Protein AF-A0A392U9S4-F1 (afdb_monomer_lite)

Structure (mmCIF, N/CA/C/O backbone):
data_AF-A0A392U9S4-F1
#
_entry.id   AF-A0A392U9S4-F1
#
loop_
_atom_site.group_PDB
_atom_site.id
_atom_site.type_symbol
_atom_site.label_atom_id
_atom_site.label_alt_id
_atom_site.label_comp_id
_atom_site.label_asym_id
_atom_site.label_entity_id
_atom_site.label_seq_id
_atom_site.pdbx_PDB_ins_code
_atom_site.Cartn_x
_atom_site.Cartn_y
_atom_site.Cartn_z
_atom_site.occupancy
_atom_site.B_iso_or_equiv
_atom_site.auth_seq_id
_atom_site.auth_comp_id
_atom_site.auth_asym_id
_atom_site.auth_atom_id
_atom_site.pdbx_PDB_model_num
ATOM 1 N N . MET A 1 1 ? -21.331 24.644 47.133 1.00 41.00 1 MET A N 1
ATOM 2 C CA . MET A 1 1 ? -21.798 23.459 46.375 1.00 41.00 1 MET A CA 1
ATOM 3 C C . MET A 1 1 ? -20.765 23.124 45.300 1.00 41.00 1 MET A C 1
ATOM 5 O O . MET A 1 1 ? -20.489 23.979 44.470 1.00 41.00 1 MET A O 1
ATOM 9 N N . ARG A 1 2 ? -20.109 21.955 45.358 1.00 49.12 2 ARG A N 1
ATOM 10 C CA . ARG A 1 2 ? -19.044 2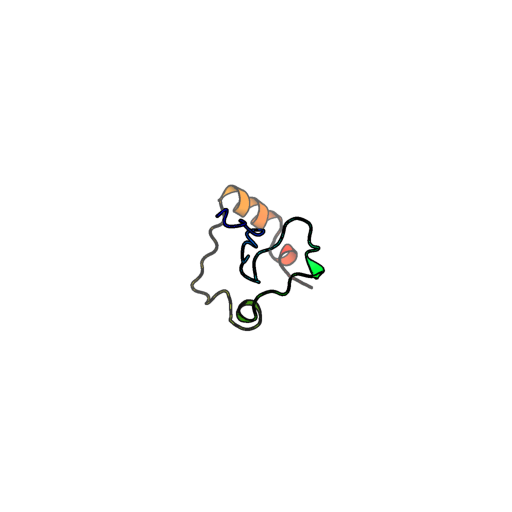1.549 44.414 1.00 49.12 2 ARG A CA 1
ATOM 11 C C . ARG A 1 2 ? -19.635 20.579 43.382 1.00 49.12 2 ARG A C 1
ATOM 13 O O . ARG A 1 2 ? -20.134 19.530 43.770 1.00 49.12 2 ARG A O 1
ATOM 20 N N . ARG A 1 3 ? -19.615 20.932 42.091 1.00 54.25 3 ARG A N 1
ATOM 21 C CA . ARG A 1 3 ? -20.057 20.047 40.996 1.00 54.25 3 ARG A CA 1
ATOM 22 C C . ARG A 1 3 ? -18.944 19.042 40.687 1.00 54.25 3 ARG A C 1
ATOM 24 O O . ARG A 1 3 ? -17.853 19.451 40.300 1.00 54.25 3 ARG A O 1
ATOM 31 N N . GLY A 1 4 ? -19.215 17.756 40.902 1.00 49.56 4 GLY A N 1
ATOM 32 C CA . GLY A 1 4 ? -18.296 16.664 40.586 1.00 49.56 4 GLY A CA 1
ATOM 33 C C . GLY A 1 4 ? -18.074 16.561 39.079 1.00 49.56 4 GLY A C 1
ATOM 34 O O . GLY A 1 4 ? -19.026 16.448 38.311 1.00 49.56 4 GLY A O 1
ATOM 35 N N . ILE A 1 5 ? -16.814 16.629 38.655 1.00 61.59 5 ILE A N 1
ATOM 36 C CA . ILE A 1 5 ? -16.410 16.379 37.274 1.00 61.59 5 ILE A CA 1
ATOM 37 C C . ILE A 1 5 ? -16.235 14.863 37.161 1.00 61.59 5 ILE A C 1
ATOM 39 O O . ILE A 1 5 ? -15.213 14.324 37.576 1.00 61.59 5 ILE A O 1
ATOM 43 N N . GLY A 1 6 ? -17.268 14.171 36.676 1.00 61.56 6 GLY A N 1
ATOM 44 C CA . GLY A 1 6 ? -17.179 12.749 36.338 1.00 61.56 6 GLY A CA 1
ATOM 45 C C . GLY A 1 6 ? -16.174 12.504 35.202 1.00 61.56 6 GLY A C 1
ATOM 46 O O . GLY A 1 6 ? -15.825 13.446 34.478 1.00 61.56 6 GLY A O 1
ATOM 47 N N . PRO A 1 7 ? -15.687 11.261 35.035 1.00 59.91 7 PRO A N 1
ATOM 48 C CA . PRO A 1 7 ? -14.723 10.932 33.995 1.00 59.91 7 PRO A CA 1
ATOM 49 C C . PRO A 1 7 ? -15.288 11.335 32.634 1.00 59.91 7 PRO A C 1
ATOM 51 O O . PRO A 1 7 ? -16.382 10.930 32.241 1.00 59.91 7 PRO A O 1
ATOM 54 N N . ARG A 1 8 ? -14.545 12.184 31.918 1.00 60.22 8 ARG A N 1
ATOM 55 C CA . ARG A 1 8 ? -14.880 12.576 30.551 1.00 60.22 8 ARG A CA 1
ATOM 56 C C . ARG A 1 8 ? -14.628 11.374 29.655 1.00 60.22 8 ARG A C 1
ATOM 58 O O . ARG A 1 8 ? -13.537 11.228 29.110 1.00 60.22 8 ARG A O 1
ATOM 65 N N . THR A 1 9 ? -15.625 10.508 29.516 1.00 56.50 9 THR A N 1
ATOM 66 C CA . THR A 1 9 ? -15.628 9.466 28.496 1.00 56.50 9 THR A CA 1
ATOM 67 C C . THR A 1 9 ? -15.578 10.176 27.151 1.00 56.50 9 THR A C 1
ATOM 69 O O . THR A 1 9 ? -16.579 10.719 26.679 1.00 56.50 9 THR A O 1
ATOM 72 N N . ARG A 1 10 ? -14.386 10.252 26.549 1.00 62.34 10 ARG A N 1
ATOM 73 C CA . ARG A 1 10 ? -14.261 10.659 25.152 1.00 62.34 10 ARG A CA 1
ATOM 74 C C . ARG A 1 10 ? -15.077 9.639 24.370 1.00 62.34 10 ARG A C 1
ATOM 76 O O . ARG A 1 10 ? -14.723 8.465 24.340 1.00 62.34 10 ARG A O 1
ATOM 83 N N . ARG A 1 11 ? -16.198 10.069 23.790 1.00 58.38 11 ARG A N 1
ATOM 84 C CA . ARG A 1 11 ? -16.895 9.287 22.770 1.00 58.38 11 ARG A CA 1
ATOM 85 C C . ARG A 1 11 ? -15.946 9.199 21.583 1.00 58.38 11 ARG A C 1
ATOM 87 O O . ARG A 1 11 ? -15.911 10.102 20.754 1.00 58.38 11 ARG A O 1
ATOM 94 N N . ILE A 1 12 ? -15.122 8.159 21.562 1.00 57.22 12 ILE A N 1
ATOM 95 C CA . ILE A 1 12 ? -14.326 7.835 20.388 1.00 57.22 12 ILE A CA 1
ATOM 96 C C . ILE A 1 12 ? -15.323 7.298 19.358 1.00 57.22 12 ILE A C 1
ATOM 98 O O . ILE A 1 12 ? -16.128 6.424 19.700 1.00 57.22 12 ILE A O 1
ATOM 102 N N . PRO A 1 13 ? -15.362 7.848 18.135 1.00 57.00 13 PRO A N 1
ATOM 103 C CA . PRO A 1 13 ? -16.224 7.308 17.099 1.00 57.00 13 PRO A CA 1
ATOM 104 C C . PRO A 1 13 ? -15.859 5.836 16.882 1.00 57.00 13 PRO A C 1
ATOM 106 O O . PRO A 1 13 ? -14.684 5.499 16.766 1.00 57.00 13 PRO A O 1
ATOM 109 N N . LEU A 1 14 ? -16.878 4.972 16.840 1.00 59.22 14 LEU A N 1
ATOM 110 C CA . LEU A 1 14 ? -16.823 3.498 16.851 1.00 59.22 14 LEU A CA 1
ATOM 111 C C . LEU A 1 14 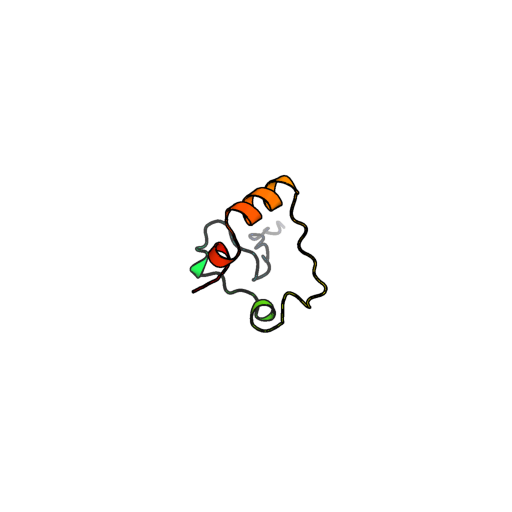? -15.945 2.827 15.768 1.00 59.22 14 LEU A C 1
ATOM 113 O O . LEU A 1 14 ? -15.949 1.610 15.654 1.00 59.22 14 LEU A O 1
ATOM 117 N N . ARG A 1 15 ? -15.241 3.597 14.936 1.00 60.34 15 ARG A N 1
ATOM 118 C CA . ARG A 1 15 ? -14.579 3.147 13.706 1.00 60.34 15 ARG A CA 1
ATOM 119 C C . ARG A 1 15 ? -13.137 3.654 13.578 1.00 60.34 15 ARG A C 1
ATOM 121 O O . ARG A 1 15 ? -12.607 3.694 12.476 1.00 60.34 15 ARG A O 1
ATOM 128 N N . GLN A 1 16 ? -12.522 4.101 14.672 1.00 63.81 16 GLN A N 1
ATOM 129 C CA . GLN A 1 16 ? -11.092 4.422 14.708 1.00 63.81 16 GLN A CA 1
ATOM 130 C C . GLN A 1 16 ? -10.324 3.258 15.336 1.00 63.81 16 GLN A C 1
ATOM 132 O O . GLN A 1 16 ? -10.764 2.712 16.349 1.00 63.81 16 GLN A O 1
ATOM 137 N N . LEU A 1 17 ? -9.184 2.894 14.740 1.00 63.22 17 LEU A N 1
ATOM 138 C CA . LEU A 1 17 ? -8.260 1.924 15.325 1.00 63.22 17 LE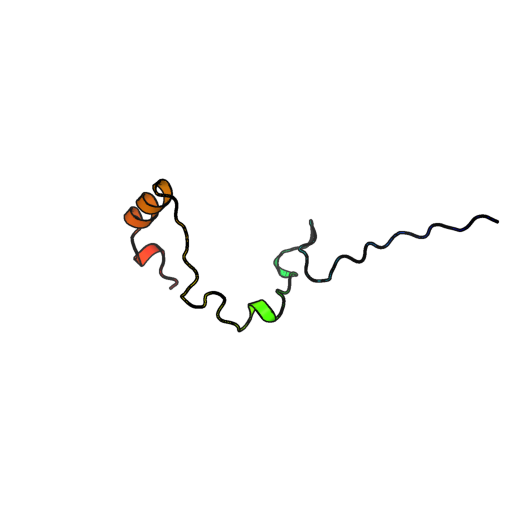U A CA 1
ATOM 139 C C . LEU A 1 17 ? -7.783 2.447 16.683 1.00 63.22 17 LEU A C 1
ATOM 141 O O . LEU A 1 17 ? -7.224 3.540 16.784 1.00 63.22 17 LEU A O 1
ATOM 145 N N . GLN A 1 18 ? -8.045 1.669 17.728 1.00 70.38 18 GLN A N 1
ATOM 146 C CA . GLN A 1 18 ? -7.628 1.978 19.090 1.00 70.38 18 GLN A CA 1
ATOM 147 C C . GLN A 1 18 ? -6.210 1.425 19.290 1.00 70.38 18 GLN A C 1
ATOM 149 O O . GLN A 1 18 ? -6.006 0.222 19.098 1.00 70.38 18 GLN A O 1
ATOM 154 N N . PRO A 1 19 ? -5.224 2.248 19.686 1.00 77.56 19 PRO A N 1
ATOM 155 C CA . PRO A 1 19 ? -3.910 1.741 20.060 1.00 77.56 19 PRO A CA 1
ATOM 156 C C . PRO A 1 19 ? -4.035 0.661 21.145 1.00 77.56 19 PRO A C 1
ATOM 158 O O . PRO A 1 19 ? -4.693 0.877 22.161 1.00 77.56 19 PRO A O 1
ATOM 161 N N . GLY A 1 20 ? -3.412 -0.499 20.925 1.00 78.75 20 GLY A N 1
ATOM 162 C CA . GLY A 1 20 ? -3.447 -1.631 21.859 1.00 78.75 20 GLY A CA 1
ATOM 163 C C . GLY A 1 20 ? -4.599 -2.624 21.663 1.00 78.75 20 GLY A C 1
ATOM 164 O O . GLY A 1 20 ? -4.641 -3.618 22.381 1.00 78.75 20 GLY A O 1
ATOM 165 N N . VAL A 1 21 ? -5.498 -2.405 20.696 1.00 74.69 21 VAL A N 1
ATOM 166 C CA . VAL A 1 21 ? -6.511 -3.398 20.296 1.00 74.69 21 VAL A CA 1
ATOM 167 C C . VAL A 1 21 ? -5.992 -4.203 19.097 1.00 74.69 21 VAL A C 1
ATOM 169 O O . VAL A 1 21 ? -5.508 -3.594 18.137 1.00 74.69 21 VAL A O 1
ATOM 172 N N . PRO A 1 22 ? -6.058 -5.548 19.124 1.00 78.31 22 PRO A N 1
ATOM 173 C CA . PRO A 1 22 ? -5.670 -6.378 17.989 1.00 78.31 22 PRO A CA 1
ATOM 174 C C . PRO A 1 22 ? -6.414 -5.990 16.708 1.00 78.31 22 PRO A C 1
ATOM 176 O O . PRO A 1 22 ? -7.627 -5.795 16.709 1.00 78.31 22 PRO A O 1
ATOM 179 N N . ALA A 1 23 ? -5.698 -5.942 15.582 1.00 72.81 23 ALA A N 1
ATOM 180 C CA . ALA A 1 23 ? -6.293 -5.617 14.283 1.00 72.81 23 ALA A CA 1
ATOM 181 C C . ALA A 1 23 ? -7.391 -6.612 13.858 1.00 72.81 23 ALA A C 1
ATOM 183 O O . ALA A 1 23 ? -8.296 -6.236 13.122 1.00 72.81 23 ALA A O 1
ATOM 184 N N . ALA A 1 24 ? -7.342 -7.854 14.353 1.00 75.25 24 ALA A N 1
ATOM 185 C CA . ALA A 1 24 ? -8.366 -8.870 14.108 1.00 75.25 24 ALA A CA 1
ATOM 186 C C . ALA A 1 24 ? -9.749 -8.493 14.675 1.00 75.25 24 ALA A C 1
ATOM 188 O O . ALA A 1 24 ? -10.762 -8.948 14.152 1.00 75.25 24 ALA A O 1
ATOM 189 N N . ASP A 1 25 ? -9.795 -7.633 15.697 1.00 75.69 25 ASP A N 1
ATOM 190 C CA . ASP A 1 25 ? -11.038 -7.161 16.315 1.00 75.69 25 ASP A CA 1
ATOM 191 C C . ASP A 1 25 ? -11.585 -5.896 15.627 1.00 75.69 25 ASP A C 1
ATOM 193 O O . ASP A 1 25 ? -12.660 -5.394 15.970 1.00 75.69 25 ASP A O 1
ATOM 197 N N . PHE A 1 26 ? -10.853 -5.351 14.647 1.00 75.38 26 PHE A N 1
ATOM 198 C CA . PHE A 1 26 ? -11.303 -4.209 13.864 1.00 75.38 26 PHE A CA 1
ATOM 199 C C . PHE A 1 26 ? -12.235 -4.667 12.742 1.00 75.38 26 PHE A C 1
ATOM 201 O O . PHE A 1 26 ? -11.806 -5.238 11.742 1.00 75.38 26 PHE A O 1
ATOM 208 N N . VAL A 1 27 ? -13.525 -4.358 12.882 1.00 72.06 27 VAL A N 1
ATOM 209 C CA . VAL A 1 27 ? -14.503 -4.555 11.808 1.00 72.06 27 VAL A CA 1
ATOM 210 C C . VAL A 1 27 ? -14.491 -3.321 10.901 1.00 72.06 27 VAL A C 1
ATOM 212 O O . VAL A 1 27 ? -14.887 -2.237 11.354 1.00 72.06 27 VAL A O 1
ATOM 215 N N . PRO A 1 28 ? -14.061 -3.439 9.631 1.00 67.56 28 PRO A N 1
ATOM 216 C CA . PRO A 1 28 ? -14.109 -2.317 8.711 1.00 67.56 28 PRO A CA 1
ATOM 217 C C . PRO A 1 28 ? -15.564 -1.856 8.520 1.00 67.56 28 PRO A C 1
ATOM 219 O O . PRO A 1 28 ? -16.492 -2.672 8.546 1.00 67.56 28 PRO A O 1
ATOM 222 N N . PRO A 1 29 ? -15.809 -0.545 8.346 1.00 69.06 29 PRO A N 1
ATOM 223 C CA . PRO A 1 29 ? -17.147 -0.047 8.058 1.00 69.06 29 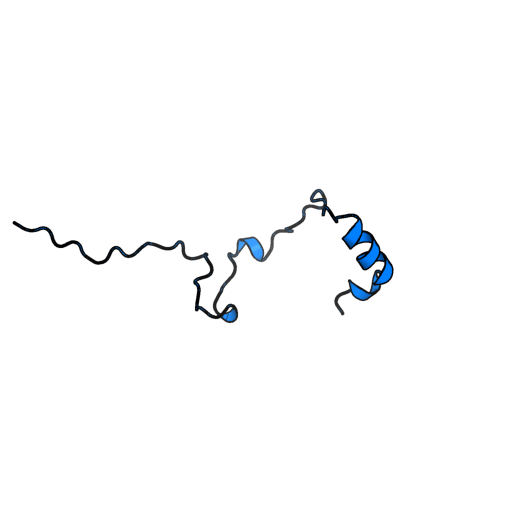PRO A CA 1
ATOM 224 C C . PRO A 1 29 ? -17.742 -0.775 6.840 1.00 69.06 29 PRO A C 1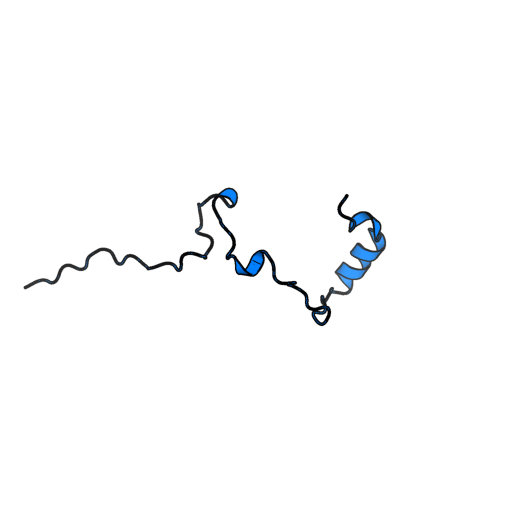
ATOM 226 O O . PRO A 1 29 ? -17.011 -0.988 5.877 1.00 69.06 29 PRO A O 1
ATOM 229 N N . PRO A 1 30 ? -19.055 -1.077 6.818 1.00 64.56 30 PRO A N 1
ATOM 230 C CA . PRO A 1 30 ? -19.694 -1.780 5.697 1.00 64.56 30 PRO A CA 1
ATOM 231 C C . PRO A 1 30 ? -19.446 -1.155 4.311 1.00 64.56 30 PRO A C 1
ATOM 233 O O . PRO A 1 30 ? -19.447 -1.867 3.314 1.00 64.56 30 PRO A O 1
ATOM 236 N N . ALA A 1 31 ? -19.165 0.153 4.250 1.00 61.88 31 ALA A N 1
ATOM 237 C CA . ALA A 1 31 ? -18.785 0.868 3.027 1.00 61.88 31 ALA A CA 1
ATOM 238 C C . ALA A 1 31 ? -17.495 0.339 2.362 1.00 61.88 31 ALA A C 1
ATOM 240 O O . ALA A 1 31 ? -17.328 0.484 1.160 1.00 61.88 31 ALA A O 1
ATOM 241 N N . PHE A 1 32 ? -16.604 -0.315 3.113 1.00 59.69 32 PHE A N 1
ATOM 242 C CA . PHE A 1 32 ? -15.402 -0.960 2.569 1.00 59.69 32 PHE A CA 1
ATOM 243 C C . PHE A 1 32 ? -15.670 -2.359 1.986 1.00 59.69 32 PHE A C 1
ATOM 245 O O . PHE A 1 32 ? -14.745 -2.985 1.478 1.00 59.69 32 PHE A O 1
ATOM 252 N N . GLY A 1 33 ? -16.901 -2.876 2.087 1.00 59.66 33 GLY A N 1
ATOM 253 C CA . GLY A 1 33 ? -17.213 -4.263 1.738 1.00 59.66 33 GLY A CA 1
ATOM 254 C C . GLY A 1 33 ? -17.633 -4.500 0.288 1.00 59.66 33 GLY A C 1
ATOM 255 O O . GLY A 1 33 ? -17.352 -5.572 -0.240 1.00 59.66 33 GLY A O 1
ATOM 256 N N . HIS A 1 34 ? -18.317 -3.549 -0.363 1.00 60.88 34 HIS A N 1
ATOM 257 C CA . HIS A 1 34 ? -19.038 -3.855 -1.613 1.00 60.88 34 HIS A CA 1
ATOM 258 C C . HIS A 1 34 ? -19.067 -2.746 -2.672 1.00 60.88 34 HIS A C 1
ATOM 260 O O . HIS A 1 34 ? -19.581 -2.984 -3.764 1.00 60.88 34 HIS A O 1
ATOM 266 N N . GLU A 1 35 ? -18.521 -1.562 -2.400 1.00 63.03 35 GLU A N 1
ATOM 267 C CA . GLU A 1 35 ? -18.389 -0.522 -3.422 1.00 63.03 35 GLU A CA 1
ATOM 268 C C . GLU A 1 35 ? -17.014 -0.636 -4.078 1.00 63.03 35 GLU A C 1
ATOM 270 O O . GLU A 1 35 ? -16.004 -0.860 -3.405 1.00 63.03 35 GLU A O 1
ATOM 275 N N . GLN A 1 36 ? -16.974 -0.540 -5.408 1.00 65.31 36 GLN A N 1
ATOM 276 C CA . GLN A 1 36 ? -15.722 -0.544 -6.152 1.00 65.31 36 GLN A CA 1
ATOM 277 C C . GLN A 1 36 ? -14.913 0.683 -5.711 1.00 65.31 36 GLN A C 1
ATOM 279 O O . GLN A 1 36 ? -15.204 1.802 -6.118 1.00 65.31 36 GLN A O 1
ATOM 284 N N . LEU A 1 37 ? -13.923 0.465 -4.838 1.00 67.44 37 LEU A N 1
ATOM 285 C CA . LEU A 1 37 ? -13.136 1.534 -4.210 1.00 67.44 37 LEU A CA 1
ATOM 286 C C . LEU A 1 37 ? -12.398 2.396 -5.247 1.00 67.44 37 LEU A C 1
ATOM 288 O O . LEU A 1 37 ? -12.109 3.563 -5.000 1.00 67.44 37 LEU A O 1
ATOM 292 N N . PHE A 1 38 ? -12.120 1.807 -6.410 1.00 68.12 38 PHE A N 1
ATOM 293 C CA . PHE A 1 38 ? -11.507 2.463 -7.552 1.00 68.12 38 PHE A CA 1
ATOM 294 C C . PHE A 1 38 ? -12.457 2.412 -8.744 1.00 68.12 38 PHE A C 1
ATOM 296 O O . PHE A 1 38 ? -12.590 1.388 -9.402 1.00 68.12 38 PHE A O 1
ATOM 303 N N . ASP A 1 39 ? -13.056 3.547 -9.064 1.00 74.19 39 ASP A N 1
ATOM 304 C CA . ASP A 1 39 ? -13.936 3.782 -10.217 1.00 74.19 39 ASP A CA 1
ATOM 305 C C . ASP A 1 39 ? -13.228 3.741 -11.593 1.00 74.19 39 ASP A C 1
ATOM 307 O O . ASP A 1 39 ? -13.777 4.180 -12.606 1.00 74.19 39 ASP A O 1
ATOM 311 N N . GLY A 1 40 ? -11.971 3.288 -11.643 1.00 72.50 40 GLY A N 1
ATOM 312 C CA . GLY A 1 40 ? -11.115 3.333 -12.831 1.00 72.50 40 GLY A CA 1
ATOM 313 C C . GLY A 1 40 ? -10.663 4.741 -13.252 1.00 72.50 40 GLY A C 1
ATOM 314 O O . GLY A 1 40 ? -9.821 4.858 -14.141 1.00 72.50 40 GLY A O 1
ATOM 315 N N . GLN A 1 41 ? -11.170 5.808 -12.624 1.00 77.19 41 GLN A N 1
ATOM 316 C CA . GLN A 1 41 ? -10.678 7.184 -12.788 1.00 77.19 41 GLN A CA 1
ATOM 317 C C . GLN A 1 41 ? -9.571 7.508 -11.787 1.00 77.19 41 GLN A C 1
ATOM 319 O O . GLN A 1 41 ? -8.753 8.402 -12.018 1.00 77.19 41 GLN A O 1
ATOM 324 N N . THR A 1 42 ? -9.518 6.761 -10.685 1.00 76.69 42 THR A N 1
ATOM 325 C CA . THR A 1 42 ? -8.442 6.871 -9.706 1.00 76.69 42 THR A CA 1
ATOM 326 C C . THR A 1 42 ? -7.108 6.462 -10.330 1.00 76.69 42 THR A C 1
ATOM 328 O O . THR A 1 42 ? -6.911 5.316 -10.732 1.00 76.69 42 THR A O 1
ATOM 331 N N . ARG A 1 43 ? -6.168 7.409 -10.395 1.00 74.56 43 ARG A N 1
ATOM 332 C CA . ARG A 1 43 ? -4.801 7.173 -10.874 1.00 74.56 43 ARG A CA 1
ATOM 333 C C . ARG A 1 43 ? -3.870 6.985 -9.686 1.00 74.56 43 ARG A C 1
ATOM 335 O O . ARG A 1 43 ? -3.795 7.851 -8.817 1.00 74.56 43 ARG A O 1
ATOM 342 N N . MET A 1 44 ? -3.141 5.876 -9.669 1.00 73.19 44 MET A N 1
ATOM 343 C CA . MET A 1 44 ? -2.053 5.666 -8.720 1.00 73.19 44 MET A CA 1
ATOM 344 C C . MET A 1 44 ? -0.829 6.455 -9.195 1.00 73.19 44 MET A C 1
ATOM 346 O O . MET A 1 44 ? -0.347 6.244 -10.306 1.00 73.19 44 MET A O 1
ATOM 350 N N . LEU A 1 45 ? -0.351 7.389 -8.371 1.00 83.38 45 LEU A N 1
ATOM 351 C CA . LEU A 1 45 ? 0.908 8.087 -8.619 1.00 83.38 45 LEU A CA 1
ATOM 352 C C . LEU A 1 45 ? 2.039 7.246 -8.036 1.00 83.38 45 LEU A C 1
ATOM 354 O O . LEU A 1 45 ? 2.126 7.089 -6.819 1.00 83.38 45 LEU A O 1
ATOM 358 N N . VAL A 1 46 ? 2.879 6.705 -8.911 1.00 83.25 46 VAL A N 1
ATOM 359 C CA . VAL A 1 46 ? 4.078 5.957 -8.529 1.00 83.25 46 VAL A CA 1
ATOM 360 C C . VAL A 1 46 ? 5.286 6.867 -8.753 1.00 83.25 46 VAL A C 1
ATOM 362 O O . VAL A 1 46 ? 5.462 7.352 -9.874 1.00 83.25 46 VAL A O 1
ATOM 365 N N . PRO A 1 47 ? 6.092 7.157 -7.718 1.00 89.81 47 PRO A N 1
ATOM 366 C CA . PRO A 1 47 ? 7.361 7.854 -7.886 1.00 89.81 47 PRO A CA 1
ATOM 367 C C . PRO A 1 47 ? 8.279 7.115 -8.867 1.00 89.81 47 PRO A C 1
ATOM 369 O O . PRO A 1 47 ? 8.295 5.890 -8.908 1.00 89.81 47 PRO A O 1
ATOM 372 N N . GLU A 1 48 ? 9.087 7.848 -9.629 1.00 87.94 48 GLU A N 1
ATOM 373 C CA . GLU A 1 48 ? 9.940 7.266 -10.680 1.00 87.94 48 GLU A CA 1
ATOM 374 C C . GLU A 1 48 ? 10.927 6.214 -10.145 1.00 87.94 48 GLU A C 1
ATOM 376 O O . GLU A 1 48 ? 11.122 5.170 -10.764 1.00 87.94 48 GLU A O 1
ATOM 381 N N . ALA A 1 49 ? 11.479 6.443 -8.949 1.00 87.88 49 ALA A N 1
ATOM 382 C CA . ALA A 1 49 ? 12.349 5.478 -8.278 1.00 87.88 49 ALA A CA 1
ATOM 383 C C . ALA A 1 49 ? 11.635 4.149 -7.973 1.00 87.88 49 ALA A C 1
ATOM 385 O O . ALA A 1 49 ? 12.241 3.085 -8.077 1.00 87.88 49 ALA A O 1
ATOM 386 N N . ASP A 1 50 ? 10.345 4.209 -7.645 1.00 87.62 50 ASP A N 1
ATOM 387 C CA . ASP A 1 50 ? 9.545 3.029 -7.326 1.00 87.62 50 ASP A CA 1
ATOM 388 C C . ASP A 1 50 ? 9.062 2.328 -8.605 1.00 87.62 50 ASP A C 1
ATOM 390 O O . ASP A 1 50 ? 8.943 1.104 -8.634 1.00 87.62 50 ASP A O 1
ATOM 394 N N . ALA A 1 51 ? 8.850 3.078 -9.694 1.00 85.81 51 ALA A N 1
ATOM 395 C CA . ALA A 1 51 ? 8.459 2.526 -10.990 1.00 85.81 51 ALA A CA 1
ATOM 396 C C . ALA A 1 51 ? 9.526 1.574 -11.555 1.00 85.81 51 ALA A C 1
ATOM 398 O O . ALA A 1 51 ? 9.181 0.488 -12.016 1.00 85.81 51 ALA A O 1
ATOM 399 N N . ALA A 1 52 ? 10.811 1.931 -11.440 1.00 88.19 52 ALA A N 1
ATOM 400 C CA . ALA A 1 52 ? 11.918 1.070 -11.863 1.00 88.19 52 ALA A CA 1
ATOM 401 C C . ALA A 1 52 ? 11.959 -0.258 -11.081 1.00 88.19 52 ALA A C 1
ATOM 403 O O . ALA A 1 52 ? 12.241 -1.310 -11.649 1.00 88.19 52 ALA A O 1
ATOM 404 N N . ILE A 1 53 ? 11.625 -0.224 -9.786 1.00 88.81 53 ILE A N 1
ATOM 405 C CA . ILE A 1 53 ? 11.553 -1.424 -8.941 1.00 88.81 53 ILE A CA 1
ATOM 406 C C . ILE A 1 53 ? 10.380 -2.307 -9.376 1.00 88.81 53 ILE A C 1
ATOM 408 O O . ILE A 1 53 ? 10.515 -3.523 -9.477 1.00 88.81 53 ILE A O 1
ATOM 412 N N . MET A 1 54 ? 9.218 -1.708 -9.647 1.00 86.12 54 MET A N 1
ATOM 413 C CA . MET A 1 54 ? 8.043 -2.449 -10.112 1.00 86.12 54 MET A CA 1
ATOM 414 C C . MET A 1 54 ? 8.271 -3.102 -11.479 1.00 86.12 54 MET A C 1
ATOM 416 O O . MET A 1 54 ? 7.790 -4.211 -11.711 1.00 86.12 54 MET A O 1
ATOM 420 N N . GLU A 1 55 ? 8.997 -2.428 -12.370 1.00 86.50 55 GLU A N 1
ATOM 421 C CA . GLU A 1 55 ? 9.343 -2.948 -13.692 1.00 86.50 55 GLU A CA 1
ATOM 422 C C . GLU A 1 55 ? 10.299 -4.146 -13.595 1.00 86.50 55 GLU A C 1
ATOM 424 O O . GLU A 1 55 ? 10.065 -5.161 -14.252 1.00 86.50 55 GLU A O 1
ATOM 429 N N . ASP A 1 56 ? 11.297 -4.075 -12.707 1.00 89.44 56 ASP A N 1
ATOM 430 C CA . ASP A 1 56 ? 12.232 -5.174 -12.425 1.00 89.44 56 ASP A CA 1
ATOM 431 C C . ASP A 1 56 ? 11.537 -6.403 -11.808 1.00 89.44 56 ASP A C 1
ATOM 433 O O . ASP A 1 56 ? 11.809 -7.542 -12.188 1.00 89.44 56 ASP A O 1
ATOM 437 N N . LEU A 1 57 ? 10.573 -6.188 -10.904 1.00 90.12 57 LEU A N 1
ATOM 438 C CA . LEU A 1 57 ? 9.777 -7.269 -10.304 1.00 90.12 57 LEU A CA 1
ATOM 439 C C . LEU A 1 57 ? 8.868 -7.981 -11.321 1.00 90.12 57 LEU A C 1
ATOM 441 O O . LEU A 1 57 ? 8.552 -9.164 -11.158 1.00 90.12 57 LEU A O 1
ATOM 445 N N . GLY A 1 58 ? 8.443 -7.268 -12.364 1.00 84.06 58 GLY A N 1
ATOM 446 C CA . GLY A 1 58 ? 7.575 -7.778 -13.414 1.00 84.06 58 GLY A CA 1
ATOM 447 C C . G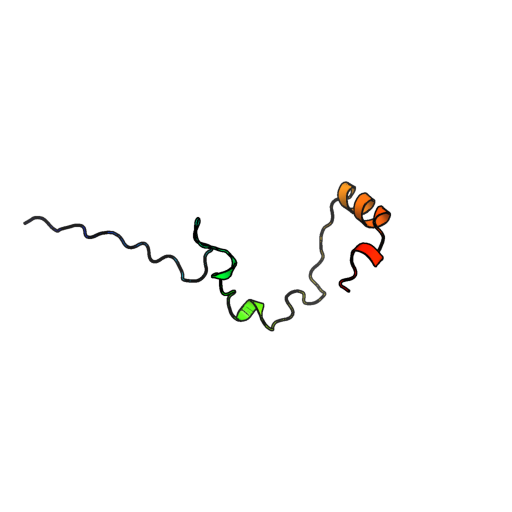LY A 1 58 ? 6.112 -7.998 -12.982 1.00 84.06 58 GLY A C 1
ATOM 448 O O . GLY A 1 58 ? 5.772 -8.073 -11.799 1.00 84.06 58 GLY A O 1
ATOM 449 N N . PRO A 1 59 ? 5.193 -8.137 -13.954 1.00 78.25 59 PRO A N 1
ATOM 450 C CA . PRO A 1 59 ? 3.750 -8.178 -13.695 1.00 78.25 59 PRO A CA 1
ATOM 451 C C . PRO A 1 59 ? 3.289 -9.427 -12.928 1.00 78.25 59 PRO A C 1
ATOM 453 O O . PRO A 1 59 ? 2.244 -9.403 -12.279 1.00 78.25 59 PRO A O 1
ATOM 456 N N . GLU A 1 60 ? 4.059 -10.516 -12.969 1.00 81.00 60 GLU A N 1
ATOM 457 C CA . GLU A 1 60 ? 3.712 -11.760 -12.273 1.00 81.00 60 GLU A CA 1
ATOM 458 C C . GLU A 1 60 ? 3.901 -11.665 -10.752 1.00 81.00 60 GLU A C 1
ATOM 460 O O . GLU A 1 60 ? 3.205 -12.358 -10.013 1.00 81.00 60 GLU A O 1
ATOM 465 N N . ALA A 1 61 ? 4.766 -10.767 -10.263 1.00 75.44 61 ALA A N 1
ATOM 466 C CA . ALA A 1 61 ? 4.913 -10.498 -8.831 1.00 75.44 61 ALA A CA 1
ATOM 467 C C . ALA A 1 61 ? 3.677 -9.804 -8.224 1.00 75.44 61 ALA A C 1
ATOM 469 O O . ALA A 1 61 ? 3.454 -9.879 -7.017 1.00 75.44 61 ALA A O 1
ATOM 470 N N . LEU A 1 62 ? 2.862 -9.146 -9.057 1.00 70.25 62 LEU A N 1
ATOM 471 C CA . LEU A 1 62 ? 1.665 -8.409 -8.639 1.00 70.25 62 LEU A CA 1
ATOM 472 C C . LEU A 1 62 ? 0.380 -9.245 -8.746 1.00 70.25 62 LEU A C 1
ATOM 474 O O . LEU A 1 62 ? -0.698 -8.787 -8.361 1.00 70.25 62 LEU A O 1
ATOM 478 N N . ARG A 1 63 ? 0.468 -10.470 -9.277 1.00 74.75 63 ARG A N 1
ATOM 479 C CA . ARG A 1 63 ? -0.673 -11.373 -9.419 1.00 74.75 63 ARG A CA 1
ATOM 480 C C . ARG A 1 63 ? -0.928 -12.108 -8.109 1.00 74.75 63 ARG A C 1
ATOM 482 O O . ARG A 1 63 ? -0.097 -12.883 -7.643 1.00 74.75 63 ARG A O 1
ATOM 489 N N . ASN A 1 64 ? -2.111 -11.899 -7.541 1.00 65.25 64 ASN A N 1
ATOM 490 C CA . ASN A 1 64 ? -2.583 -12.734 -6.445 1.00 65.25 64 ASN A CA 1
ATOM 491 C C . ASN A 1 64 ? -2.948 -14.122 -7.002 1.00 65.25 64 ASN A C 1
ATOM 493 O O . ASN A 1 64 ? -3.628 -14.197 -8.029 1.00 65.25 64 ASN A O 1
ATOM 497 N N . LYS A 1 65 ? -2.444 -15.189 -6.377 1.00 60.94 65 LYS A N 1
ATOM 498 C CA . LYS A 1 65 ? -2.686 -16.575 -6.810 1.00 60.94 65 LYS A CA 1
ATOM 499 C C . LYS A 1 65 ? -4.070 -17.067 -6.409 1.00 60.94 65 LYS A C 1
ATOM 501 O O . LYS A 1 65 ? -4.540 -16.667 -5.323 1.00 60.94 65 LYS A O 1
#

Sequence (65 aa):
MRRGIGPRTRRIPLRQLQPGVPAADFVPPPAFGHEQLFDGQTRMLVPEADAAIMEDLGPEALRNK

Secondary structure (DSSP, 8-state):
-PPP---------TTSPPTTS-GGG----THHHHS-S--S-PPP---HHHHHHHHHH-GGGG---

pLDDT: mean 70.87, std 11.56, range [41.0, 90.12]

Organism: NCBI:txid97028

Foldseek 3Di:
DDDDDPPPPPPDPPQDDDPPDDPVPHDHDCVVPDDPPCPVVDDDDDPPVVVVVDVVCDPVVVDDD

Radius of gyration: 21.92 Å; chains: 1; bounding box: 34×40×60 Å